Protein AF-A0A2I0DZJ3-F1 (afdb_monomer_lite)

pLDDT: mean 76.09, std 8.45, range [45.16, 88.62]

Sequence (166 aa):
MTIKKILPPAFNLAKKLMAINNSVYDATISLSGKLSTVQKLYLLAIVVLIFSDSLVFVALLTVLGLTAEFWPLFNRVWHSLAGKAILLLFYAIIANFALAGSASVVNEVVGVSSSHFNYTHNFAILLFLPSWALAMSIIALLLLQIIAPIYFFLLLIARPFGIKGF

Structure (mmCIF, N/CA/C/O backbone):
data_AF-A0A2I0DZJ3-F1
#
_entry.id   AF-A0A2I0DZJ3-F1
#
loop_
_atom_site.group_PDB
_atom_site.id
_atom_site.type_symbol
_atom_site.label_atom_id
_atom_site.label_alt_id
_atom_site.label_comp_id
_atom_site.label_asym_id
_atom_site.label_entity_id
_atom_site.label_seq_id
_atom_site.pdbx_PDB_ins_code
_atom_site.Cartn_x
_atom_site.Cartn_y
_atom_site.Cartn_z
_atom_site.occupancy
_atom_site.B_iso_or_equiv
_atom_site.auth_seq_id
_atom_site.auth_comp_id
_atom_site.auth_asym_id
_atom_site.auth_atom_id
_atom_site.pdbx_PDB_model_num
ATOM 1 N N . MET A 1 1 ? -62.124 -19.994 28.986 1.00 52.47 1 MET A N 1
ATOM 2 C CA . MET A 1 1 ? -60.992 -19.704 29.896 1.00 52.47 1 MET A CA 1
ATOM 3 C C . MET A 1 1 ? -59.750 -19.381 29.060 1.00 52.47 1 MET A C 1
ATOM 5 O O . MET A 1 1 ? -58.826 -20.170 29.101 1.00 52.47 1 MET A O 1
ATOM 9 N N . THR A 1 2 ? -59.695 -18.329 28.218 1.00 52.44 2 THR A N 1
ATOM 10 C CA . THR A 1 2 ? -58.661 -18.426 27.147 1.00 52.44 2 THR A CA 1
ATOM 11 C C . THR A 1 2 ? -58.175 -17.163 26.425 1.00 52.44 2 THR A C 1
ATOM 13 O O . THR A 1 2 ? -57.538 -17.304 25.394 1.00 52.44 2 THR A O 1
ATOM 16 N N . ILE A 1 3 ? -58.386 -15.939 26.933 1.00 52.75 3 ILE A N 1
ATOM 17 C CA . ILE A 1 3 ? -57.796 -14.733 26.288 1.00 52.75 3 ILE A CA 1
ATOM 18 C C . ILE A 1 3 ? -57.002 -13.877 27.287 1.00 52.75 3 ILE A C 1
ATOM 20 O O . ILE A 1 3 ? -55.825 -13.594 27.069 1.00 52.75 3 ILE A O 1
ATOM 24 N N . LYS A 1 4 ? -57.566 -13.583 28.469 1.00 52.88 4 LYS A N 1
ATOM 25 C CA . LYS A 1 4 ? -56.871 -12.821 29.532 1.00 52.88 4 LYS A CA 1
ATOM 26 C C . LYS A 1 4 ? -55.599 -13.486 30.082 1.00 52.88 4 LYS A C 1
ATOM 28 O O . LYS A 1 4 ? -54.765 -12.795 30.652 1.00 52.88 4 LYS A O 1
ATOM 33 N N . LYS A 1 5 ? -55.437 -14.805 29.916 1.00 55.25 5 LYS A N 1
ATOM 34 C CA . LYS A 1 5 ? -54.278 -15.561 30.430 1.00 55.25 5 LYS A CA 1
ATOM 35 C C . LYS A 1 5 ? -53.073 -15.556 29.472 1.00 55.25 5 LYS A C 1
ATOM 37 O O . LYS A 1 5 ? -51.962 -15.820 29.912 1.00 55.25 5 LYS A O 1
ATOM 42 N N . ILE A 1 6 ? -53.291 -15.233 28.190 1.00 57.38 6 ILE A N 1
ATOM 43 C CA . ILE A 1 6 ? -52.277 -15.287 27.114 1.00 57.38 6 ILE A CA 1
ATOM 44 C C . ILE A 1 6 ? -51.714 -13.889 26.798 1.00 57.38 6 ILE A C 1
ATOM 46 O O . ILE A 1 6 ? -50.556 -13.745 26.417 1.00 57.38 6 ILE A O 1
ATOM 50 N N . LEU A 1 7 ? -52.502 -12.838 27.034 1.00 57.72 7 LEU A N 1
ATOM 51 C CA . LEU A 1 7 ? -52.086 -11.444 26.859 1.00 57.72 7 LEU A CA 1
ATOM 52 C C . LEU A 1 7 ? -50.861 -11.027 27.719 1.00 57.72 7 LEU A C 1
ATOM 54 O O . LEU A 1 7 ? -49.943 -10.418 27.166 1.00 57.72 7 LEU A O 1
ATOM 58 N N . PRO A 1 8 ? -50.773 -11.365 29.027 1.00 60.75 8 PRO A N 1
ATOM 59 C CA . PRO A 1 8 ? -49.616 -10.997 29.848 1.00 60.75 8 PRO A CA 1
ATOM 60 C C . PRO A 1 8 ? -48.281 -11.654 29.435 1.00 60.75 8 PRO A C 1
ATOM 62 O O . PRO A 1 8 ? -47.281 -10.932 29.387 1.00 60.75 8 PRO A O 1
ATOM 65 N N . PRO A 1 9 ? -48.198 -12.962 29.098 1.00 65.25 9 PRO A N 1
ATOM 66 C CA . PRO A 1 9 ? -46.937 -13.551 28.651 1.00 65.25 9 PRO A CA 1
ATOM 67 C C . PRO A 1 9 ? -46.502 -13.037 27.274 1.00 65.25 9 PRO A C 1
ATOM 69 O O . PRO A 1 9 ? -45.313 -12.796 27.087 1.00 65.25 9 PRO A O 1
ATOM 72 N N . ALA A 1 10 ? -47.433 -12.788 26.344 1.00 63.22 10 ALA A N 1
ATOM 73 C CA . ALA A 1 10 ? -47.108 -12.229 25.029 1.00 63.22 10 ALA A CA 1
ATOM 74 C C . ALA A 1 10 ? -46.539 -10.800 25.126 1.00 63.22 10 ALA A C 1
ATOM 76 O O . ALA A 1 10 ? -45.552 -10.478 24.466 1.00 63.22 10 ALA A O 1
ATOM 77 N N . PHE A 1 11 ? -47.099 -9.964 26.005 1.00 66.25 11 PHE A N 1
ATOM 78 C CA . PHE A 1 11 ? -46.602 -8.608 26.249 1.00 66.25 11 PHE A CA 1
ATOM 79 C C . PHE A 1 11 ? -45.212 -8.603 26.901 1.00 66.25 11 PHE A C 1
ATOM 81 O O . PHE A 1 11 ? -44.341 -7.833 26.499 1.00 66.25 11 PHE A O 1
ATOM 88 N N . ASN A 1 12 ? -44.959 -9.503 27.858 1.00 72.81 12 ASN A N 1
ATOM 89 C CA . ASN A 1 12 ? -43.630 -9.656 28.459 1.00 72.81 12 ASN A CA 1
ATOM 90 C C . ASN A 1 12 ? -42.587 -10.154 27.448 1.00 72.81 12 ASN A C 1
ATOM 92 O O . ASN A 1 12 ? -41.435 -9.726 27.492 1.00 72.81 12 ASN A O 1
ATOM 96 N N . LEU A 1 13 ? -42.987 -11.024 26.519 1.00 70.38 13 LEU A N 1
ATOM 97 C CA . LEU A 1 13 ? -42.119 -11.536 25.461 1.00 70.38 13 LEU A CA 1
ATOM 98 C C . LEU A 1 13 ? -41.778 -10.435 24.445 1.00 70.38 13 LEU A C 1
ATOM 100 O O . LEU A 1 13 ? -40.609 -10.265 24.111 1.00 70.38 13 LEU A O 1
ATOM 104 N N . ALA A 1 14 ? -42.753 -9.607 24.056 1.00 75.50 14 ALA A N 1
ATOM 105 C CA . ALA A 1 14 ? -42.533 -8.428 23.215 1.00 75.50 14 ALA A CA 1
ATOM 106 C C . ALA A 1 14 ? -41.611 -7.394 23.886 1.00 75.50 14 ALA A C 1
ATOM 108 O O . ALA A 1 14 ? -40.695 -6.874 23.252 1.00 75.50 14 ALA A O 1
ATOM 109 N N . LYS A 1 15 ? -41.790 -7.146 25.189 1.00 73.88 15 LYS A N 1
ATOM 110 C CA . LYS A 1 15 ? -40.928 -6.240 25.961 1.00 73.88 15 LYS A CA 1
ATOM 111 C C . LYS A 1 15 ? -39.495 -6.768 26.060 1.00 73.88 15 LYS A C 1
ATOM 113 O O . LYS A 1 15 ? -38.548 -5.997 25.942 1.00 73.88 15 LYS A O 1
ATOM 118 N N . LYS A 1 16 ? -39.333 -8.086 26.218 1.00 72.69 16 LYS A N 1
ATOM 119 C CA . LYS A 1 16 ? -38.025 -8.751 26.218 1.00 72.69 16 LYS A CA 1
ATOM 120 C C . LYS A 1 16 ? -37.360 -8.683 24.839 1.00 72.69 16 LYS A C 1
ATOM 122 O O . LYS A 1 16 ? -36.176 -8.384 24.771 1.00 72.69 16 LYS A O 1
ATOM 127 N N . LEU A 1 17 ? -38.116 -8.878 23.755 1.00 72.50 17 LEU A N 1
ATOM 128 C CA . LEU A 1 17 ? -37.626 -8.720 22.380 1.00 72.50 17 LEU A CA 1
ATOM 129 C C . LEU A 1 17 ? -37.195 -7.276 22.084 1.00 72.50 17 LEU A C 1
ATOM 131 O O . LEU A 1 17 ? -36.111 -7.069 21.550 1.00 72.50 17 LEU A O 1
ATOM 135 N N . MET A 1 18 ? -37.984 -6.277 22.492 1.00 71.81 18 MET A N 1
ATOM 136 C CA . MET A 1 18 ? -37.614 -4.862 22.352 1.00 71.81 18 MET A CA 1
ATOM 137 C C . MET A 1 18 ? -36.384 -4.490 23.188 1.00 71.81 18 MET A C 1
ATOM 139 O O . MET A 1 18 ? -35.527 -3.753 22.713 1.00 71.81 18 MET A O 1
ATOM 143 N N . ALA A 1 19 ? -36.261 -5.017 24.410 1.00 73.81 19 ALA A N 1
ATOM 144 C CA . ALA A 1 19 ? -35.097 -4.776 25.260 1.00 73.81 19 ALA A CA 1
ATOM 145 C C . ALA A 1 19 ? -33.816 -5.404 24.685 1.00 73.81 19 ALA A C 1
ATOM 147 O O . ALA A 1 19 ? -32.760 -4.776 24.719 1.00 73.81 19 ALA A O 1
ATOM 148 N N . ILE A 1 20 ? -33.911 -6.610 24.113 1.00 75.06 20 ILE A N 1
ATOM 149 C CA . ILE A 1 20 ? -32.798 -7.250 23.398 1.00 75.06 20 ILE A CA 1
ATOM 150 C C . ILE A 1 20 ? -32.415 -6.413 22.176 1.00 75.06 20 ILE A C 1
ATOM 152 O O . ILE A 1 20 ? -31.237 -6.141 21.978 1.00 75.06 20 ILE A O 1
ATOM 156 N N . ASN A 1 21 ? -33.396 -5.952 21.399 1.00 74.69 21 ASN A N 1
ATOM 157 C CA . ASN A 1 21 ? -33.159 -5.120 20.224 1.00 74.69 21 ASN A CA 1
ATOM 158 C C . ASN A 1 21 ? -32.410 -3.827 20.589 1.00 74.69 21 ASN A C 1
ATOM 160 O O . ASN A 1 21 ? -31.356 -3.552 20.027 1.00 74.69 21 ASN A O 1
ATOM 164 N N . ASN A 1 22 ? -32.884 -3.085 21.594 1.00 72.94 22 ASN A N 1
ATOM 165 C CA . ASN A 1 22 ? -32.219 -1.859 22.046 1.00 72.94 22 ASN A CA 1
ATOM 166 C C . ASN A 1 22 ? -30.821 -2.128 22.616 1.00 72.94 22 ASN A C 1
ATOM 168 O O . ASN A 1 22 ? -29.891 -1.401 22.295 1.00 72.94 22 ASN A O 1
ATOM 172 N N . SER A 1 23 ? -30.635 -3.216 23.371 1.00 70.12 23 SER A N 1
ATOM 173 C CA . SER A 1 23 ? -29.308 -3.612 23.857 1.00 70.12 23 SER A CA 1
ATOM 174 C C . SER A 1 23 ? -28.338 -3.941 22.718 1.00 70.12 23 SER A C 1
ATOM 176 O O . SER A 1 23 ? -27.143 -3.683 22.847 1.00 70.12 23 SER A O 1
ATOM 178 N N . VAL A 1 24 ? -28.826 -4.521 21.619 1.00 69.94 24 VAL A N 1
ATOM 179 C CA . VAL A 1 24 ? -28.026 -4.790 20.419 1.00 69.94 24 VAL A CA 1
ATOM 180 C C . VAL A 1 24 ? -27.694 -3.482 19.699 1.00 69.94 24 VAL A C 1
ATOM 182 O O . VAL A 1 24 ? -26.538 -3.279 19.331 1.00 69.94 24 VAL A O 1
ATOM 185 N N . TYR A 1 25 ? -28.654 -2.561 19.570 1.00 70.06 25 TYR A N 1
ATOM 186 C CA . TYR A 1 25 ? -28.408 -1.228 19.011 1.00 70.06 25 TYR A CA 1
ATOM 187 C C . TYR A 1 25 ? -27.353 -0.457 19.817 1.00 70.06 25 TYR A C 1
ATOM 189 O O . TYR A 1 25 ? -26.370 0.019 19.245 1.00 70.06 25 TYR A O 1
ATOM 197 N N . ASP A 1 26 ? -27.468 -0.427 21.141 1.00 71.75 26 ASP A N 1
ATOM 198 C CA . ASP A 1 26 ? -26.511 0.254 22.017 1.00 71.75 26 ASP A CA 1
ATOM 199 C C . ASP A 1 26 ? -25.117 -0.395 21.956 1.00 71.75 26 ASP A C 1
ATOM 201 O O . ASP A 1 26 ? -24.094 0.297 21.885 1.00 71.75 26 ASP A O 1
ATOM 205 N N . ALA A 1 27 ? -25.058 -1.730 21.883 1.00 69.31 27 ALA A N 1
ATOM 206 C CA . ALA A 1 27 ? -23.809 -2.456 21.678 1.00 69.31 27 ALA A CA 1
ATOM 207 C C . ALA A 1 27 ? -23.159 -2.089 20.333 1.00 69.31 27 ALA A C 1
ATOM 209 O O . ALA A 1 27 ? -21.964 -1.790 20.301 1.00 69.31 27 ALA A O 1
ATOM 210 N N . THR A 1 28 ? -23.927 -2.021 19.241 1.00 63.50 28 THR A N 1
ATOM 211 C CA . THR A 1 28 ? -23.401 -1.643 17.916 1.00 63.50 28 THR A CA 1
ATOM 212 C C . THR A 1 28 ? -22.907 -0.197 17.849 1.00 63.50 28 THR A C 1
ATOM 214 O O . THR A 1 28 ? -21.863 0.061 17.246 1.00 63.50 28 THR A O 1
ATOM 217 N N . ILE A 1 29 ? -23.580 0.744 18.517 1.00 63.75 29 ILE A N 1
ATOM 218 C CA . ILE A 1 29 ? -23.157 2.151 18.577 1.00 63.75 29 ILE A CA 1
ATOM 219 C C . ILE A 1 29 ? -21.877 2.293 19.410 1.00 63.75 29 ILE A C 1
ATOM 221 O O . ILE A 1 29 ? -20.936 2.970 18.989 1.00 63.75 29 ILE A O 1
ATOM 225 N N . SER A 1 30 ? -21.794 1.600 20.549 1.00 64.44 30 SER A N 1
ATOM 226 C CA . SER A 1 30 ? -20.593 1.612 21.393 1.00 64.44 30 SER A CA 1
ATOM 227 C C . SER A 1 30 ? -19.374 0.978 20.709 1.00 64.44 30 SER A C 1
ATOM 229 O O . SER A 1 30 ? -18.251 1.456 20.890 1.00 64.44 30 SER A O 1
ATOM 231 N N . LEU A 1 31 ? -19.584 -0.050 19.874 1.00 61.31 31 LEU A N 1
ATOM 232 C CA . LEU A 1 31 ? -18.535 -0.630 19.035 1.00 61.31 31 LEU A CA 1
ATOM 233 C C . LEU A 1 31 ? -18.099 0.367 17.953 1.00 61.31 31 LEU A C 1
ATOM 235 O O . LEU A 1 31 ? -16.915 0.666 17.833 1.00 61.31 31 LEU A O 1
ATOM 239 N N . SER A 1 32 ? -19.046 0.946 17.209 1.00 59.97 32 SER A N 1
ATOM 240 C CA . SER A 1 32 ? -18.761 1.889 16.115 1.00 59.97 32 SER A CA 1
ATOM 241 C C . SER A 1 32 ? -18.006 3.146 16.576 1.00 59.97 32 SER A C 1
ATOM 243 O O . SER A 1 32 ? -17.182 3.687 15.832 1.00 59.97 32 SER A O 1
ATOM 245 N N . GLY A 1 33 ? -18.231 3.595 17.815 1.00 63.88 33 GLY A N 1
ATOM 246 C CA . GLY A 1 33 ? -17.512 4.721 18.417 1.00 63.88 33 GLY A CA 1
ATOM 247 C C . GLY A 1 33 ? -16.058 4.423 18.801 1.00 63.88 33 GLY A C 1
ATOM 248 O O . GLY A 1 33 ? -15.250 5.345 18.859 1.00 63.88 33 GLY A O 1
ATOM 249 N N . LYS A 1 34 ? -15.699 3.155 19.038 1.00 66.88 34 LYS A N 1
ATOM 250 C CA . LYS A 1 34 ? -14.340 2.750 19.446 1.00 66.88 34 LYS A CA 1
ATOM 251 C C . LYS A 1 34 ? -13.410 2.415 18.280 1.00 66.88 34 LYS A C 1
ATOM 253 O O . LYS A 1 34 ? -12.198 2.380 18.477 1.00 66.88 34 LYS A O 1
ATOM 258 N N . LEU A 1 35 ? -13.954 2.134 17.097 1.00 63.66 35 LEU A N 1
ATOM 259 C CA . LEU A 1 35 ? -13.165 1.669 15.957 1.00 63.66 35 LEU A CA 1
ATOM 260 C C . LEU A 1 35 ? -12.510 2.825 15.192 1.00 63.66 35 LEU A C 1
ATOM 262 O O . LEU A 1 35 ? -13.159 3.825 14.874 1.00 63.66 35 LEU A O 1
ATOM 266 N N . SER A 1 36 ? -11.238 2.644 14.829 1.00 73.19 36 SER A N 1
ATOM 267 C CA . SER A 1 36 ? -10.529 3.570 13.938 1.00 73.19 36 SER A CA 1
ATOM 268 C C . SER A 1 36 ? -11.193 3.604 12.553 1.00 73.19 36 SER A C 1
ATOM 270 O O . SER A 1 36 ? -11.815 2.630 12.122 1.00 73.19 36 SER A O 1
ATOM 272 N N . THR A 1 37 ? -11.055 4.715 11.825 1.00 73.75 37 THR A N 1
ATOM 273 C CA . THR A 1 37 ? -11.614 4.874 10.469 1.00 73.75 37 THR A CA 1
ATOM 274 C C . THR A 1 37 ? -11.182 3.746 9.524 1.00 73.75 37 THR A C 1
ATOM 276 O O . THR A 1 37 ? -11.975 3.290 8.706 1.00 73.75 37 THR A O 1
ATOM 279 N N . VAL A 1 38 ? -9.959 3.235 9.691 1.00 79.12 38 VAL A N 1
ATOM 280 C CA . VAL A 1 38 ? -9.427 2.106 8.917 1.00 79.12 38 VAL A CA 1
ATOM 281 C C . VAL A 1 38 ? -10.110 0.790 9.309 1.00 79.12 38 VAL A C 1
ATOM 283 O O . VAL A 1 38 ? -10.514 0.014 8.448 1.00 79.12 38 VAL A O 1
ATOM 286 N N . GLN A 1 39 ? -10.329 0.556 10.605 1.00 79.12 39 GLN A N 1
ATOM 287 C CA . GLN A 1 39 ? -11.016 -0.650 11.086 1.00 79.12 39 GLN A CA 1
ATOM 288 C C . GLN A 1 39 ? -12.462 -0.730 10.581 1.00 79.12 39 GLN A C 1
ATOM 290 O O . GLN A 1 39 ? -12.954 -1.821 10.304 1.00 79.12 39 GLN A O 1
ATOM 295 N N . LYS A 1 40 ? -13.128 0.417 10.395 1.00 79.94 40 LYS A N 1
ATOM 296 C CA . LYS A 1 40 ? -14.464 0.485 9.782 1.00 79.94 40 LYS A CA 1
ATOM 297 C C . LYS A 1 40 ? -14.453 0.043 8.317 1.00 79.94 40 LYS A C 1
ATOM 299 O O . LYS A 1 40 ? -15.376 -0.651 7.903 1.00 79.94 40 LYS A O 1
ATOM 304 N N . LEU A 1 41 ? -13.411 0.390 7.557 1.00 80.38 41 LEU A N 1
ATOM 305 C CA . LEU A 1 41 ? -13.251 -0.042 6.163 1.00 80.38 41 LEU A CA 1
ATOM 306 C C . LEU A 1 41 ? -13.041 -1.557 6.053 1.00 80.38 41 LEU A C 1
ATOM 308 O O . LEU A 1 41 ? -13.656 -2.190 5.199 1.00 80.38 41 LEU A O 1
ATOM 312 N N . TYR A 1 42 ? -12.253 -2.158 6.949 1.00 82.75 42 TYR A N 1
ATOM 313 C CA . TYR A 1 42 ? -12.100 -3.617 6.984 1.00 82.75 42 TYR A CA 1
ATOM 314 C C . TYR A 1 42 ? -13.388 -4.334 7.396 1.00 82.75 42 TYR A C 1
ATOM 316 O O . TYR A 1 42 ? -13.738 -5.355 6.810 1.00 82.75 42 TYR A O 1
ATOM 324 N N . LEU A 1 43 ? -14.132 -3.790 8.365 1.00 82.44 43 LEU A N 1
ATOM 325 C CA . LEU A 1 43 ? -15.433 -4.343 8.750 1.00 82.44 43 LEU A CA 1
ATOM 326 C C . LEU A 1 43 ? -16.420 -4.295 7.579 1.00 82.44 43 LEU A C 1
ATOM 328 O O . LEU A 1 43 ? -17.113 -5.273 7.318 1.00 82.44 43 LEU A O 1
ATOM 332 N N . LEU A 1 44 ? -16.429 -3.186 6.834 1.00 82.88 44 LEU A N 1
ATOM 333 C CA . LEU A 1 44 ? -17.210 -3.053 5.609 1.00 82.88 44 LEU A CA 1
ATOM 334 C C . LEU A 1 44 ? -16.790 -4.099 4.565 1.00 82.88 44 LEU A C 1
ATOM 336 O O . LEU A 1 44 ? -17.655 -4.726 3.964 1.00 82.88 44 LEU A O 1
ATOM 340 N N . ALA A 1 45 ? -15.488 -4.342 4.388 1.00 81.81 45 ALA A N 1
ATOM 341 C CA . ALA A 1 45 ? -14.985 -5.363 3.469 1.00 81.81 45 ALA A CA 1
ATOM 342 C C . ALA A 1 45 ? -15.461 -6.778 3.851 1.00 81.81 45 ALA A C 1
ATOM 344 O O . ALA A 1 45 ? -15.872 -7.536 2.976 1.00 81.81 45 ALA A O 1
ATOM 345 N N . ILE A 1 46 ? -15.482 -7.114 5.148 1.00 82.38 46 ILE A N 1
ATOM 346 C CA . ILE A 1 46 ? -15.995 -8.402 5.652 1.00 82.38 46 ILE A CA 1
ATOM 347 C C . ILE A 1 46 ? -17.503 -8.527 5.416 1.00 82.38 46 ILE A C 1
ATOM 349 O O . ILE A 1 46 ? -17.976 -9.578 4.993 1.00 82.38 46 ILE A O 1
ATOM 353 N N . VAL A 1 47 ? -18.269 -7.462 5.658 1.00 84.25 47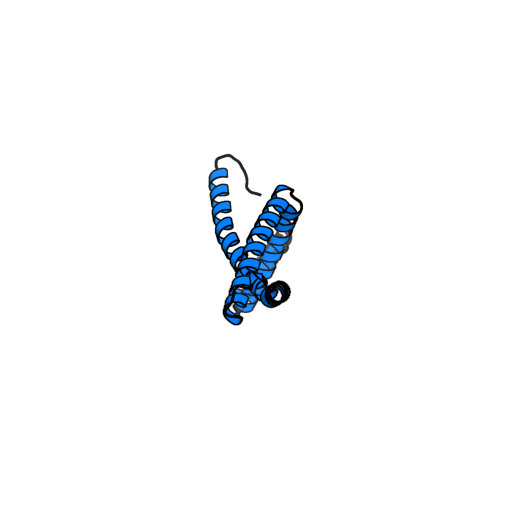 VAL A N 1
ATOM 354 C CA . VAL A 1 47 ? -19.711 -7.449 5.377 1.00 84.25 47 VAL A CA 1
ATOM 355 C C . VAL A 1 47 ? -19.949 -7.657 3.880 1.00 84.25 47 VAL A C 1
ATOM 357 O O . VAL A 1 47 ? -20.725 -8.528 3.499 1.00 84.25 47 VAL A O 1
ATOM 360 N N . VAL A 1 48 ? -19.235 -6.934 3.017 1.00 84.00 48 VAL A N 1
ATOM 361 C CA . VAL A 1 48 ? -19.347 -7.100 1.562 1.00 84.00 48 VAL A CA 1
ATOM 362 C C . VAL A 1 48 ? -18.965 -8.519 1.131 1.00 84.00 48 VAL A C 1
ATOM 364 O O . VAL A 1 48 ? -19.656 -9.066 0.286 1.00 84.00 48 VAL A O 1
ATOM 367 N N . LEU A 1 49 ? -17.961 -9.151 1.745 1.00 86.00 49 LEU A N 1
ATOM 368 C CA . LEU A 1 49 ? -17.594 -10.546 1.464 1.00 86.00 49 LEU A CA 1
ATOM 369 C C . LEU A 1 49 ? -18.722 -11.537 1.801 1.00 86.00 49 LEU A C 1
ATOM 371 O O . LEU A 1 49 ? -18.912 -12.516 1.091 1.00 86.00 49 LEU A O 1
ATOM 375 N N . ILE A 1 50 ? -19.464 -11.300 2.886 1.00 85.69 50 ILE A N 1
ATOM 376 C CA . ILE A 1 50 ? -20.551 -12.191 3.322 1.00 85.69 50 ILE A CA 1
ATOM 377 C C . ILE A 1 50 ? -21.802 -12.016 2.449 1.00 85.69 50 ILE A C 1
ATOM 379 O O . ILE A 1 50 ? -22.518 -12.984 2.202 1.00 85.69 50 ILE A O 1
ATOM 383 N N . PHE A 1 51 ? -22.085 -10.791 1.998 1.00 83.56 51 PHE A N 1
ATOM 384 C CA . PHE A 1 51 ? -23.321 -10.461 1.277 1.00 83.56 51 PHE A CA 1
ATOM 385 C C . PHE A 1 51 ? -23.155 -10.334 -0.246 1.00 83.56 51 PHE A C 1
ATOM 387 O O . PHE A 1 51 ? -24.156 -10.240 -0.955 1.00 83.56 51 PHE A O 1
ATOM 394 N N . SER A 1 52 ? -21.927 -10.312 -0.766 1.00 76.38 52 SER A N 1
ATOM 395 C CA . SER A 1 52 ? -21.630 -10.157 -2.191 1.00 76.38 52 SER A CA 1
ATOM 396 C C . SER A 1 52 ? -20.590 -11.173 -2.654 1.00 76.38 52 SER A C 1
ATOM 398 O O . SER A 1 52 ? -19.506 -11.264 -2.090 1.00 76.38 52 SER A O 1
ATOM 400 N N . ASP A 1 53 ? -20.878 -11.855 -3.765 1.00 78.50 53 ASP A N 1
ATOM 401 C CA . ASP A 1 53 ? -19.936 -12.762 -4.447 1.00 78.50 53 ASP A CA 1
ATOM 402 C C . ASP A 1 53 ? -18.788 -12.018 -5.166 1.00 78.50 53 ASP A C 1
ATOM 404 O O . ASP A 1 53 ? -17.874 -12.614 -5.739 1.00 78.50 53 ASP A O 1
ATOM 408 N N . SER A 1 54 ? -18.826 -10.683 -5.183 1.00 80.19 54 SER A N 1
ATOM 409 C CA . SER A 1 54 ? -17.877 -9.874 -5.943 1.00 80.19 54 SER A CA 1
ATOM 410 C C . SER A 1 54 ? -16.573 -9.617 -5.172 1.00 80.19 54 SER A C 1
ATOM 412 O O . SER A 1 54 ? -16.379 -8.602 -4.500 1.00 80.19 54 SER A O 1
ATOM 414 N N . LEU A 1 55 ? -15.607 -10.521 -5.348 1.00 84.81 55 LEU A N 1
ATOM 415 C CA . LEU A 1 55 ? -14.266 -10.420 -4.750 1.00 84.81 55 LEU A CA 1
ATOM 416 C C . LEU A 1 55 ? -13.532 -9.109 -5.087 1.00 84.81 55 LEU A C 1
ATOM 418 O O . LEU A 1 55 ? -12.716 -8.638 -4.298 1.00 84.81 55 LEU A O 1
ATOM 422 N N . VAL A 1 56 ? -13.842 -8.490 -6.230 1.00 86.50 56 VAL A N 1
ATOM 423 C CA . VAL A 1 56 ? -13.226 -7.226 -6.667 1.00 86.50 56 VAL A CA 1
ATOM 424 C C . VAL A 1 56 ? -13.515 -6.088 -5.686 1.00 86.50 56 VAL A C 1
ATOM 426 O O . VAL A 1 56 ? -12.602 -5.346 -5.331 1.00 86.50 56 VAL A O 1
ATOM 429 N N . PHE A 1 57 ? -14.753 -5.958 -5.203 1.00 80.75 57 PHE A N 1
ATOM 430 C CA . PHE A 1 57 ? -15.117 -4.879 -4.280 1.00 80.75 57 PHE A CA 1
ATOM 431 C C . PHE A 1 57 ? -14.505 -5.087 -2.896 1.00 80.75 57 PHE A C 1
ATOM 433 O O . PHE A 1 57 ? -14.042 -4.128 -2.277 1.00 80.75 57 PHE A O 1
ATOM 440 N N . VAL A 1 58 ? -14.431 -6.341 -2.444 1.00 85.31 58 VAL A N 1
ATOM 441 C CA . VAL A 1 58 ? -13.734 -6.700 -1.204 1.00 85.31 58 VAL A CA 1
ATOM 442 C C . VAL A 1 58 ? -12.252 -6.349 -1.312 1.00 85.31 58 VAL A C 1
ATOM 444 O O . VAL A 1 58 ? -11.713 -5.686 -0.425 1.00 85.31 58 VAL A O 1
ATOM 447 N N . ALA A 1 59 ? -11.598 -6.725 -2.414 1.00 81.25 59 ALA A N 1
ATOM 448 C CA . ALA A 1 59 ? -10.194 -6.406 -2.650 1.00 81.25 59 ALA A CA 1
ATOM 449 C C . ALA A 1 59 ? -9.956 -4.889 -2.659 1.00 81.25 59 ALA A C 1
ATOM 451 O O . ALA A 1 59 ? -9.044 -4.409 -1.992 1.00 81.25 59 ALA A O 1
ATOM 452 N N . LEU A 1 60 ? -10.811 -4.120 -3.337 1.00 84.75 60 LEU A N 1
ATOM 453 C CA . LEU A 1 60 ? -10.681 -2.667 -3.446 1.00 84.75 60 LEU A CA 1
ATOM 454 C C . LEU A 1 60 ? -10.823 -1.978 -2.078 1.00 84.75 60 LEU A C 1
ATOM 456 O O . LEU A 1 60 ? -9.986 -1.155 -1.711 1.00 84.75 60 LEU A O 1
ATOM 460 N N . LEU A 1 61 ? -11.817 -2.373 -1.276 1.00 83.44 61 LEU A N 1
ATOM 461 C CA . LEU A 1 61 ? -11.992 -1.875 0.094 1.00 83.44 61 LEU A CA 1
ATOM 462 C C . LEU A 1 61 ? -10.813 -2.231 1.003 1.00 83.44 61 LEU A C 1
ATOM 464 O O . LEU A 1 61 ? -10.368 -1.403 1.798 1.00 83.44 61 LEU A 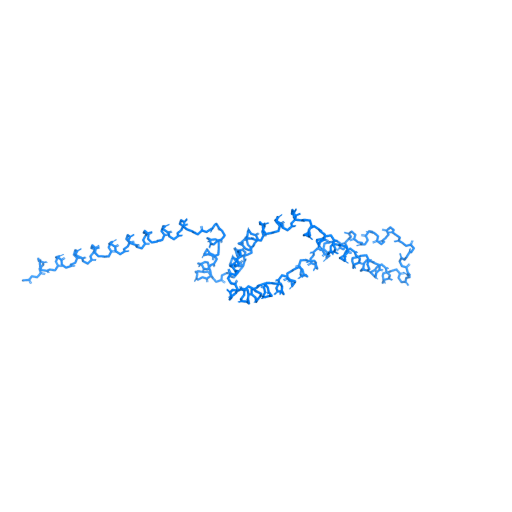O 1
ATOM 468 N N . THR A 1 62 ? -10.281 -3.444 0.857 1.00 82.88 62 THR A N 1
ATOM 469 C CA . THR A 1 62 ? -9.131 -3.910 1.638 1.00 82.88 62 THR A CA 1
ATOM 470 C C . THR A 1 62 ? -7.866 -3.137 1.266 1.00 82.88 62 THR A C 1
ATOM 472 O O . THR A 1 62 ? -7.134 -2.702 2.149 1.00 82.88 62 THR A O 1
ATOM 475 N N . VAL A 1 63 ? -7.633 -2.888 -0.028 1.00 81.75 63 VAL A N 1
ATOM 476 C CA . VAL A 1 63 ? -6.506 -2.077 -0.517 1.00 81.75 63 VAL A CA 1
ATOM 477 C C . VAL A 1 63 ? -6.608 -0.636 -0.021 1.00 81.75 63 VAL A C 1
ATOM 479 O O . VAL A 1 63 ? -5.603 -0.070 0.408 1.00 81.75 63 VAL A O 1
ATOM 482 N N . LEU A 1 64 ? -7.804 -0.040 -0.023 1.00 82.56 64 LEU A N 1
ATOM 483 C CA . LEU A 1 64 ? -8.017 1.301 0.528 1.00 82.56 64 LEU A CA 1
ATOM 484 C C . LEU A 1 64 ? -7.730 1.353 2.035 1.00 82.56 64 LEU A C 1
ATOM 486 O O . LEU A 1 64 ? -7.059 2.279 2.490 1.00 82.56 64 LEU A O 1
ATOM 490 N N . GLY A 1 65 ? -8.183 0.348 2.793 1.00 80.06 65 GLY A N 1
ATOM 491 C CA . GLY A 1 65 ? -7.881 0.208 4.219 1.00 80.06 65 GLY A CA 1
ATOM 492 C C . GLY A 1 65 ? -6.377 0.105 4.481 1.00 80.06 65 GLY A C 1
ATOM 493 O O . GLY A 1 65 ? -5.824 0.919 5.219 1.00 80.06 65 GLY A O 1
ATOM 494 N N . LEU A 1 66 ? -5.700 -0.814 3.789 1.00 78.50 66 LEU A N 1
ATOM 495 C CA . LEU A 1 66 ? -4.252 -1.007 3.894 1.00 78.50 66 LEU A CA 1
ATOM 496 C C . LEU A 1 66 ? -3.479 0.261 3.531 1.00 78.50 66 LEU A C 1
ATOM 498 O O . LEU A 1 66 ? -2.540 0.633 4.227 1.00 78.50 66 LEU A O 1
ATOM 502 N N . THR A 1 67 ? -3.888 0.959 2.471 1.00 80.06 67 THR A N 1
ATOM 503 C CA . THR A 1 67 ? -3.238 2.205 2.042 1.00 80.06 67 THR A CA 1
ATOM 504 C C . THR A 1 67 ? -3.389 3.297 3.099 1.00 80.06 67 THR A C 1
ATOM 506 O O . THR A 1 67 ? -2.413 3.967 3.435 1.00 80.06 67 THR A O 1
ATOM 509 N N . ALA A 1 68 ? -4.588 3.459 3.667 1.00 80.38 68 ALA A N 1
ATOM 510 C CA . ALA A 1 68 ? -4.849 4.436 4.721 1.00 80.38 68 ALA A CA 1
ATOM 511 C C . ALA A 1 68 ? -4.068 4.135 6.014 1.00 80.38 68 ALA A C 1
ATOM 513 O O . ALA A 1 68 ? -3.640 5.059 6.704 1.00 80.38 68 ALA A O 1
ATOM 514 N N . GLU A 1 69 ? -3.853 2.856 6.327 1.00 78.56 69 GLU A N 1
ATOM 515 C CA . GLU A 1 69 ? -3.045 2.404 7.464 1.00 78.56 69 GLU A CA 1
ATOM 516 C C . GLU A 1 69 ? -1.543 2.589 7.230 1.00 78.56 69 GLU A C 1
ATOM 518 O O . GLU A 1 69 ? -0.802 3.005 8.122 1.00 78.56 69 GLU A O 1
ATOM 523 N N . PHE A 1 70 ? -1.094 2.329 6.003 1.00 77.44 70 PHE A N 1
ATOM 524 C CA . PHE A 1 70 ? 0.305 2.428 5.615 1.00 77.44 70 PHE A CA 1
ATOM 525 C C . PHE A 1 70 ? 0.775 3.879 5.469 1.00 77.44 70 PHE A C 1
ATOM 527 O O . PHE A 1 70 ? 1.919 4.195 5.793 1.00 77.44 70 PHE A O 1
ATOM 534 N N . TRP A 1 71 ? -0.100 4.787 5.031 1.00 79.69 71 TRP A N 1
ATOM 535 C CA . TRP A 1 71 ? 0.217 6.200 4.814 1.00 79.69 71 TRP A CA 1
ATOM 536 C C . TRP A 1 71 ? 0.914 6.901 6.000 1.00 79.69 71 TRP A C 1
ATOM 538 O O . TRP A 1 71 ? 1.984 7.487 5.805 1.00 79.69 71 TRP A O 1
ATOM 548 N N . PRO A 1 72 ? 0.399 6.847 7.244 1.00 79.00 72 PRO A N 1
ATOM 549 C CA . PRO A 1 72 ? 1.073 7.458 8.389 1.00 79.00 72 PRO A CA 1
ATOM 550 C C . PRO A 1 72 ? 2.411 6.788 8.723 1.00 79.00 72 PRO A C 1
ATOM 552 O O . PRO A 1 72 ? 3.333 7.469 9.178 1.00 79.00 72 PRO A O 1
ATOM 555 N N . LEU A 1 73 ? 2.541 5.477 8.495 1.00 75.56 73 LEU A N 1
ATOM 556 C CA . LEU A 1 73 ? 3.789 4.748 8.710 1.00 75.56 73 LEU A CA 1
ATOM 557 C C . LEU A 1 73 ? 4.855 5.212 7.712 1.00 75.56 73 LEU A C 1
ATOM 559 O O . LEU A 1 73 ? 5.962 5.571 8.115 1.00 75.56 73 LEU A O 1
ATOM 563 N N . PHE A 1 74 ? 4.484 5.306 6.434 1.00 76.69 74 PHE A N 1
ATOM 564 C CA . PHE A 1 74 ? 5.327 5.869 5.387 1.00 76.69 74 PHE A CA 1
ATOM 565 C C . PHE A 1 74 ? 5.747 7.301 5.719 1.00 76.69 74 PHE A C 1
ATOM 567 O O . PHE A 1 74 ? 6.930 7.619 5.643 1.00 76.69 74 PHE A O 1
ATOM 574 N N . ASN A 1 75 ? 4.817 8.147 6.172 1.00 81.62 75 ASN A N 1
ATOM 575 C CA . ASN A 1 75 ? 5.124 9.532 6.523 1.00 81.62 75 ASN A CA 1
ATOM 576 C C . ASN A 1 75 ? 6.171 9.628 7.651 1.00 81.62 75 ASN A C 1
ATOM 578 O O . ASN A 1 75 ? 7.101 10.430 7.589 1.00 81.62 75 ASN A O 1
ATOM 582 N N . ARG A 1 76 ? 6.086 8.762 8.669 1.00 80.62 76 ARG A N 1
ATOM 583 C CA . ARG A 1 76 ? 7.099 8.697 9.739 1.00 80.62 76 ARG A CA 1
ATOM 584 C C . ARG A 1 76 ? 8.465 8.268 9.211 1.00 80.62 76 ARG A C 1
ATOM 586 O O . ARG A 1 76 ? 9.469 8.888 9.558 1.00 80.62 76 ARG A O 1
ATOM 593 N N . VAL A 1 77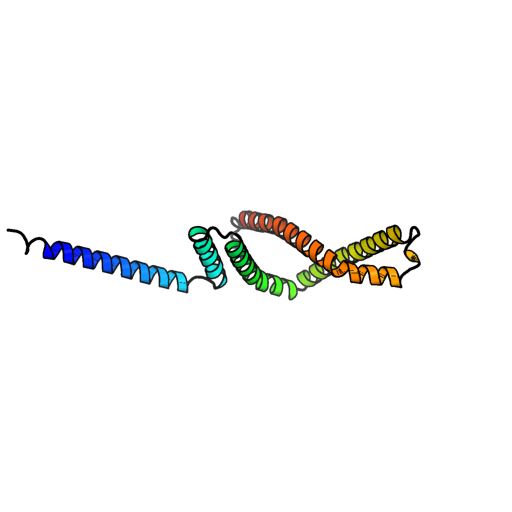 ? 8.506 7.240 8.362 1.00 80.12 77 VAL A N 1
ATOM 594 C CA . VAL A 1 77 ? 9.749 6.775 7.726 1.00 80.12 77 VAL A CA 1
ATOM 595 C C . VAL A 1 77 ? 10.351 7.890 6.873 1.00 80.12 77 VAL A C 1
ATOM 597 O O . VAL A 1 77 ? 11.537 8.187 7.013 1.00 80.12 77 VAL A O 1
ATOM 600 N N . TRP A 1 78 ? 9.530 8.570 6.074 1.00 80.38 78 TRP A N 1
ATOM 601 C CA . TRP A 1 78 ? 9.927 9.685 5.220 1.00 80.38 78 TRP A CA 1
ATOM 602 C C . TRP A 1 78 ? 10.511 10.861 6.004 1.00 80.38 78 TRP A C 1
ATOM 604 O O . TRP A 1 78 ? 11.465 11.486 5.553 1.00 80.38 78 TRP A O 1
ATOM 614 N N . HIS A 1 79 ? 9.979 11.174 7.185 1.00 85.06 79 HIS A N 1
ATOM 615 C CA . HIS A 1 79 ? 10.513 12.251 8.018 1.00 85.06 79 HIS A CA 1
ATOM 616 C C . HIS A 1 79 ? 11.748 11.846 8.835 1.00 85.06 79 HIS A C 1
ATOM 618 O O . HIS A 1 79 ? 12.504 12.721 9.260 1.00 85.06 79 HIS A O 1
ATOM 624 N N . SER A 1 80 ? 12.002 10.548 9.013 1.00 86.44 80 SER A N 1
ATOM 625 C CA . SER A 1 80 ? 13.190 10.052 9.710 1.00 86.44 80 SER A CA 1
ATOM 626 C C . SER A 1 80 ? 14.453 10.122 8.839 1.00 86.44 80 SER A C 1
ATOM 628 O O . SER A 1 80 ? 14.413 9.867 7.635 1.00 86.44 80 SER A O 1
ATOM 630 N N . LEU A 1 81 ? 15.607 10.424 9.445 1.00 86.75 81 LEU A N 1
ATOM 631 C CA . LEU A 1 81 ? 16.882 10.490 8.718 1.00 86.75 81 LEU A CA 1
ATOM 632 C C . LEU A 1 81 ? 17.288 9.120 8.146 1.00 86.75 81 LEU A C 1
ATOM 634 O O . LEU A 1 81 ? 17.648 9.018 6.974 1.00 86.75 81 LEU A O 1
ATOM 638 N N . ALA A 1 82 ? 17.167 8.064 8.957 1.00 83.94 82 ALA A N 1
ATOM 639 C CA . ALA A 1 82 ? 17.467 6.695 8.542 1.00 83.94 82 ALA A CA 1
ATOM 640 C C . ALA A 1 82 ? 16.527 6.210 7.426 1.00 83.94 82 ALA A C 1
ATOM 642 O O . ALA A 1 82 ? 16.980 5.591 6.466 1.00 83.94 82 ALA A O 1
ATOM 643 N N . GLY A 1 83 ? 15.234 6.542 7.509 1.00 81.44 83 GLY A N 1
ATOM 644 C CA . GLY A 1 83 ? 14.255 6.193 6.484 1.00 81.44 83 GLY A CA 1
ATOM 645 C C . GLY A 1 83 ? 14.543 6.864 5.145 1.00 81.44 83 GLY A C 1
ATOM 646 O O . GLY A 1 83 ? 14.547 6.183 4.125 1.00 81.44 83 GLY A O 1
ATOM 647 N N . LYS A 1 84 ? 14.889 8.160 5.129 1.00 85.06 84 LYS A N 1
ATOM 648 C CA . LYS A 1 84 ? 15.325 8.844 3.897 1.00 85.06 84 LYS A CA 1
ATOM 649 C C . LYS A 1 84 ? 16.560 8.193 3.279 1.00 85.06 84 LYS A C 1
ATOM 651 O O . LYS A 1 84 ? 16.585 7.986 2.071 1.00 85.06 84 LYS A O 1
ATOM 656 N N . ALA A 1 85 ? 17.565 7.856 4.089 1.00 88.62 85 ALA A N 1
ATOM 657 C CA . ALA A 1 85 ? 18.783 7.211 3.601 1.00 88.62 85 ALA A CA 1
ATOM 658 C C . ALA A 1 85 ? 18.490 5.838 2.976 1.00 88.62 85 ALA A C 1
ATOM 660 O O . ALA A 1 85 ? 18.971 5.543 1.885 1.00 88.62 85 ALA A O 1
ATOM 661 N N . ILE A 1 86 ? 17.645 5.034 3.624 1.00 83.62 86 ILE A N 1
ATOM 662 C CA . ILE A 1 86 ? 17.195 3.738 3.103 1.00 83.62 86 ILE A CA 1
ATOM 663 C C . ILE A 1 86 ? 16.404 3.906 1.802 1.00 83.62 86 ILE A C 1
ATOM 665 O O . ILE A 1 86 ? 16.671 3.196 0.837 1.00 83.62 86 ILE A O 1
ATOM 669 N N . LEU A 1 87 ? 15.471 4.859 1.739 1.00 82.31 87 LEU A N 1
ATOM 670 C CA . LEU A 1 87 ? 14.694 5.127 0.526 1.00 82.31 87 LEU A CA 1
ATOM 671 C C . LEU A 1 87 ? 15.587 5.582 -0.637 1.00 82.31 87 LEU A C 1
ATOM 673 O O . LEU A 1 87 ? 15.401 5.120 -1.760 1.00 82.31 87 LEU A O 1
ATOM 677 N N . LEU A 1 88 ? 16.584 6.431 -0.373 1.00 85.00 88 LEU A N 1
ATOM 67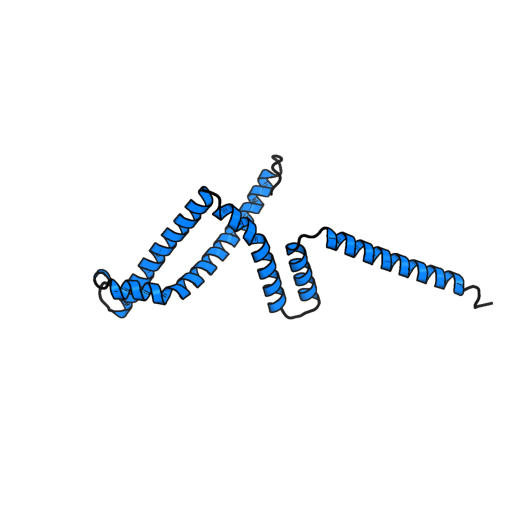8 C CA . LEU A 1 88 ? 17.570 6.857 -1.371 1.00 85.00 88 LEU A CA 1
ATOM 679 C C . LEU A 1 88 ? 18.475 5.707 -1.820 1.00 85.00 88 LEU A C 1
ATOM 681 O O . LEU A 1 88 ? 18.777 5.609 -3.006 1.00 85.00 88 LEU A O 1
ATOM 685 N N . LEU A 1 89 ? 18.877 4.821 -0.906 1.00 85.38 89 LEU A N 1
ATOM 686 C CA . LEU A 1 89 ? 19.651 3.625 -1.239 1.00 85.38 89 LEU A CA 1
ATOM 687 C C . LEU A 1 89 ? 18.856 2.705 -2.170 1.00 85.38 89 LEU A C 1
ATOM 689 O O . LEU A 1 89 ? 19.372 2.296 -3.207 1.00 85.38 89 LEU A O 1
ATOM 693 N N . PHE A 1 90 ? 17.592 2.427 -1.838 1.00 80.88 90 PHE A N 1
ATOM 694 C CA . PHE A 1 90 ? 16.700 1.671 -2.716 1.00 80.88 90 PHE A CA 1
ATOM 695 C C . PHE A 1 90 ? 16.580 2.347 -4.078 1.00 80.88 90 PHE A C 1
ATOM 697 O O . PHE A 1 90 ? 16.827 1.703 -5.094 1.00 80.88 90 PHE A O 1
ATOM 704 N N . TYR A 1 91 ? 16.279 3.647 -4.102 1.00 82.19 91 TYR A N 1
ATOM 705 C CA . TYR A 1 91 ? 16.177 4.420 -5.338 1.00 82.19 91 TYR A CA 1
ATOM 706 C C . TYR A 1 91 ? 17.443 4.310 -6.201 1.00 82.19 91 TYR A C 1
ATOM 708 O O . TYR A 1 91 ? 17.345 4.078 -7.403 1.00 82.19 91 TYR A O 1
ATOM 716 N N . ALA A 1 92 ? 18.631 4.402 -5.599 1.00 85.62 92 ALA A N 1
ATOM 717 C CA . ALA A 1 92 ? 19.901 4.271 -6.306 1.00 85.62 92 ALA A CA 1
ATOM 718 C C . ALA A 1 92 ? 20.111 2.864 -6.886 1.00 85.62 92 ALA A C 1
ATOM 720 O O . ALA A 1 92 ? 20.548 2.728 -8.027 1.00 85.62 92 ALA A O 1
ATOM 721 N N . ILE A 1 93 ? 19.780 1.810 -6.135 1.00 84.19 93 ILE A N 1
ATOM 722 C CA . ILE A 1 93 ? 19.856 0.426 -6.624 1.00 84.19 93 ILE A CA 1
ATOM 723 C C . ILE A 1 93 ? 18.969 0.264 -7.863 1.00 84.19 93 ILE A C 1
ATOM 725 O O . ILE A 1 93 ? 19.420 -0.220 -8.899 1.00 84.19 93 ILE A O 1
ATOM 729 N N . ILE A 1 94 ? 17.729 0.737 -7.782 1.00 79.69 94 ILE A N 1
ATOM 730 C CA . ILE A 1 94 ? 16.743 0.633 -8.862 1.00 79.69 94 ILE A CA 1
ATOM 731 C C . ILE A 1 94 ? 17.183 1.430 -10.083 1.00 79.69 94 ILE A C 1
ATOM 733 O O . ILE A 1 94 ? 17.097 0.929 -11.199 1.00 79.69 94 ILE A O 1
ATOM 737 N N . ALA A 1 95 ? 17.683 2.650 -9.883 1.00 82.88 95 ALA A N 1
ATOM 738 C CA . ALA A 1 95 ? 18.192 3.479 -10.966 1.00 82.88 95 ALA A CA 1
ATOM 739 C C . ALA A 1 95 ? 19.321 2.769 -11.728 1.00 82.88 95 ALA A C 1
ATOM 741 O O . ALA A 1 95 ? 19.323 2.775 -12.955 1.00 82.88 95 ALA A O 1
ATOM 742 N N . ASN A 1 96 ? 20.229 2.086 -11.022 1.00 86.12 96 ASN A N 1
ATOM 743 C CA . ASN A 1 96 ? 21.286 1.295 -11.655 1.00 86.12 96 ASN A CA 1
ATOM 744 C C . ASN A 1 96 ? 20.735 0.103 -12.451 1.00 86.12 96 ASN A C 1
ATOM 746 O O . ASN A 1 96 ? 21.205 -0.159 -13.556 1.00 86.12 96 ASN A O 1
ATOM 750 N N . PHE A 1 97 ? 19.713 -0.588 -11.943 1.00 82.00 97 PHE A N 1
ATOM 751 C CA . PHE A 1 97 ? 19.044 -1.650 -12.699 1.00 82.00 97 PHE A CA 1
ATOM 752 C C . PHE A 1 97 ? 18.292 -1.116 -13.925 1.00 82.00 97 PHE A C 1
ATOM 754 O O . PHE A 1 97 ? 18.338 -1.742 -14.981 1.00 82.00 97 PHE A O 1
ATOM 761 N N . ALA A 1 98 ? 17.659 0.053 -13.823 1.00 82.62 98 ALA A N 1
ATOM 762 C CA . ALA A 1 98 ? 16.982 0.702 -14.941 1.00 82.62 98 ALA A CA 1
ATOM 763 C C . ALA A 1 98 ? 17.961 1.150 -16.034 1.00 82.62 98 ALA A C 1
ATOM 765 O O . ALA A 1 98 ? 17.696 0.919 -17.214 1.00 82.62 98 ALA A O 1
ATOM 766 N N . LEU A 1 99 ? 19.108 1.712 -15.640 1.00 82.44 99 LEU A N 1
ATOM 767 C CA . LEU A 1 99 ? 20.220 2.044 -16.534 1.00 82.44 99 LEU A CA 1
ATOM 768 C C . LEU A 1 99 ? 20.780 0.787 -17.217 1.00 82.44 99 LEU A C 1
ATOM 770 O O . LEU A 1 99 ? 20.961 0.763 -18.429 1.00 82.44 99 LEU A O 1
ATOM 774 N N . ALA A 1 100 ? 21.014 -0.295 -16.476 1.00 82.44 100 ALA A N 1
ATOM 775 C CA . ALA A 1 100 ? 21.487 -1.546 -17.068 1.00 82.44 100 ALA A CA 1
ATOM 776 C C . ALA A 1 100 ? 20.451 -2.159 -18.030 1.00 82.44 100 ALA A C 1
ATOM 778 O O . ALA A 1 100 ? 20.800 -2.620 -19.118 1.00 82.44 100 ALA A O 1
ATOM 779 N N . GLY A 1 101 ? 19.167 -2.120 -17.662 1.00 81.00 101 GLY A N 1
ATOM 780 C CA . GLY A 1 101 ? 18.069 -2.633 -18.477 1.00 81.00 101 GLY A CA 1
ATOM 781 C C . GLY A 1 101 ? 17.906 -1.875 -19.793 1.00 81.00 101 GLY A C 1
ATOM 782 O O . GLY A 1 101 ? 17.798 -2.495 -20.849 1.00 81.00 101 GLY A O 1
ATOM 783 N N . SER A 1 102 ? 17.956 -0.542 -19.772 1.00 78.88 102 SER A N 1
ATOM 784 C CA . SER A 1 102 ? 17.882 0.256 -21.000 1.00 78.88 102 SER A CA 1
ATOM 785 C C . SER A 1 102 ? 19.117 0.087 -21.888 1.00 78.88 102 SER A C 1
ATOM 787 O O . SER A 1 102 ? 18.983 0.088 -23.109 1.00 78.88 102 SER A O 1
ATOM 789 N N . ALA A 1 103 ? 20.312 -0.104 -21.314 1.00 79.25 103 ALA A N 1
ATOM 790 C CA . ALA A 1 103 ? 21.519 -0.425 -22.081 1.00 79.25 103 ALA A CA 1
ATOM 791 C C . ALA A 1 103 ? 21.364 -1.768 -22.803 1.00 79.25 103 ALA A C 1
ATOM 793 O O . ALA A 1 103 ? 21.665 -1.864 -23.989 1.00 79.25 103 ALA A O 1
ATOM 794 N N . SER A 1 104 ? 20.831 -2.779 -22.112 1.00 80.50 104 SER A N 1
ATOM 795 C CA . SER A 1 104 ? 20.570 -4.097 -22.694 1.00 80.50 104 SER A CA 1
ATOM 796 C C . SER A 1 104 ? 19.584 -4.029 -23.861 1.00 80.50 104 SER A C 1
ATOM 798 O O . SER A 1 104 ? 19.860 -4.590 -24.916 1.00 80.50 104 SER A O 1
ATOM 800 N N . VAL A 1 105 ? 18.468 -3.310 -23.708 1.00 77.62 105 VAL A N 1
ATOM 801 C CA . VAL A 1 105 ? 17.461 -3.194 -24.777 1.00 77.62 105 VAL A CA 1
ATOM 802 C C . VAL A 1 105 ? 18.016 -2.441 -25.988 1.00 77.62 105 VAL A C 1
ATOM 804 O O . VAL A 1 105 ? 17.790 -2.843 -27.126 1.00 77.62 105 VAL A O 1
ATOM 807 N N . VAL A 1 106 ? 18.782 -1.367 -25.774 1.00 75.00 106 VAL A N 1
ATOM 808 C CA . VAL A 1 106 ? 19.407 -0.635 -26.889 1.00 75.00 106 VAL A CA 1
ATOM 809 C C . VAL A 1 106 ? 20.475 -1.488 -27.582 1.00 75.00 106 VAL A C 1
ATOM 811 O O . VAL A 1 106 ? 20.537 -1.481 -28.809 1.00 75.00 106 VAL A O 1
ATOM 814 N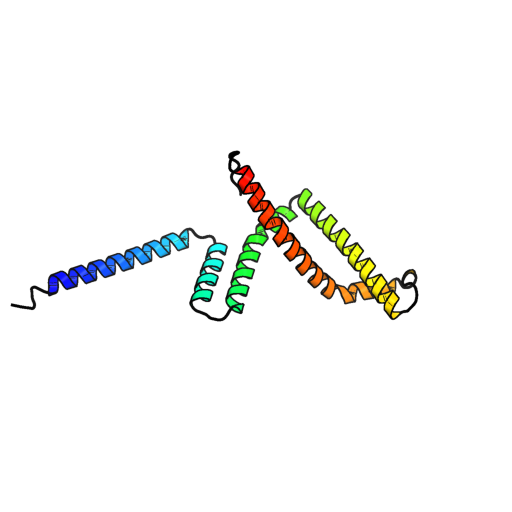 N . ASN A 1 107 ? 21.263 -2.265 -26.833 1.00 78.94 107 ASN A N 1
ATOM 815 C CA . ASN A 1 107 ? 22.215 -3.225 -27.402 1.00 78.94 107 ASN A CA 1
ATOM 816 C C . ASN A 1 107 ? 21.530 -4.267 -28.289 1.00 78.94 107 ASN A C 1
ATOM 818 O O . ASN A 1 107 ? 22.029 -4.568 -29.370 1.00 78.94 107 ASN A O 1
ATOM 822 N N . GLU A 1 108 ? 20.397 -4.806 -27.842 1.00 78.69 108 GLU A N 1
ATOM 823 C CA . GLU A 1 108 ? 19.644 -5.830 -28.570 1.00 78.69 108 GLU A CA 1
ATOM 824 C C . GLU A 1 108 ? 19.048 -5.288 -29.877 1.00 78.69 108 GLU A C 1
ATOM 826 O O . GLU A 1 108 ? 19.087 -5.963 -30.902 1.00 78.69 108 GLU A O 1
ATOM 831 N N . VAL A 1 109 ? 18.559 -4.043 -29.872 1.00 72.38 109 VAL A N 1
ATOM 832 C CA . VAL A 1 109 ? 17.937 -3.417 -31.051 1.00 72.38 109 VAL A CA 1
ATOM 833 C C . VAL A 1 109 ? 18.970 -2.909 -32.062 1.00 72.38 109 VAL A C 1
ATOM 835 O O . VAL A 1 109 ? 18.737 -2.981 -33.266 1.00 72.38 109 VAL A O 1
ATOM 838 N N . VAL A 1 110 ? 20.102 -2.372 -31.598 1.00 70.38 110 VAL A N 1
ATOM 839 C CA . VAL A 1 110 ? 21.120 -1.755 -32.471 1.00 70.38 110 VAL A CA 1
ATOM 840 C C . VAL A 1 110 ? 22.192 -2.769 -32.905 1.00 70.38 110 VAL A C 1
ATOM 842 O O . VAL A 1 110 ? 22.884 -2.548 -33.896 1.00 70.38 110 VAL A O 1
ATOM 845 N N . GLY A 1 111 ? 22.337 -3.898 -32.203 1.00 66.75 111 GLY A N 1
ATOM 846 C CA . GLY A 1 111 ? 23.294 -4.966 -32.530 1.00 66.75 111 GLY A CA 1
ATOM 847 C C . GLY A 1 111 ? 24.764 -4.623 -32.246 1.00 66.75 111 GLY A C 1
ATOM 848 O O . GLY A 1 111 ? 25.649 -5.439 -32.499 1.00 66.75 111 GLY A O 1
ATOM 849 N N . VAL A 1 112 ? 25.040 -3.432 -31.707 1.00 66.81 112 VAL A N 1
ATOM 850 C CA . VAL A 1 112 ? 26.362 -2.952 -31.274 1.00 66.81 112 VAL A CA 1
ATOM 851 C C . VAL A 1 112 ? 26.250 -2.258 -29.916 1.00 66.81 112 VAL A C 1
ATOM 853 O O . VAL A 1 112 ? 25.164 -1.842 -29.516 1.00 66.81 112 VAL A O 1
ATOM 856 N N . SER A 1 113 ? 27.377 -2.117 -29.209 1.00 67.62 113 SER A N 1
ATOM 857 C CA . SER A 1 113 ? 27.419 -1.510 -27.871 1.00 67.62 113 SER A CA 1
ATOM 858 C C . SER A 1 113 ? 26.772 -0.116 -27.827 1.00 67.62 113 SER A C 1
ATOM 860 O O . SER A 1 113 ? 27.171 0.810 -28.535 1.00 67.62 113 SER A O 1
ATOM 862 N N . SER A 1 114 ? 25.822 0.054 -26.912 1.00 59.66 114 SER A N 1
ATOM 863 C CA . SER A 1 114 ? 25.017 1.244 -26.648 1.00 59.66 114 SER A CA 1
ATOM 864 C C . SER A 1 114 ? 25.806 2.345 -25.945 1.00 59.66 114 SER A C 1
ATOM 866 O O . SER A 1 114 ? 25.285 3.443 -25.760 1.00 59.66 114 SER A O 1
ATOM 868 N N . SER A 1 115 ? 27.064 2.079 -25.575 1.00 67.75 115 SER A N 1
ATOM 869 C CA . SER A 1 115 ? 27.973 3.018 -24.905 1.00 67.75 115 SER A CA 1
ATOM 870 C C . SER A 1 115 ? 28.182 4.326 -25.675 1.00 67.75 115 SER A C 1
ATOM 872 O O . SER A 1 115 ? 28.509 5.344 -25.073 1.00 67.75 115 SER A O 1
ATOM 874 N N . HIS A 1 116 ? 27.979 4.318 -26.995 1.00 63.09 116 HIS A N 1
ATOM 875 C CA . HIS A 1 116 ? 28.142 5.495 -27.854 1.00 63.09 116 HIS A CA 1
ATOM 876 C C . HIS A 1 116 ? 26.827 6.248 -28.133 1.00 63.09 116 HIS A C 1
ATOM 878 O O . HIS A 1 116 ? 26.860 7.348 -28.682 1.00 63.09 116 HIS A O 1
ATOM 884 N N . PHE A 1 117 ? 25.671 5.711 -27.721 1.00 69.19 117 PHE A N 1
ATOM 885 C CA . PHE A 1 117 ? 24.343 6.254 -28.033 1.00 69.19 117 PHE A CA 1
ATOM 886 C C . PHE A 1 117 ? 23.623 6.798 -26.790 1.00 69.19 117 PHE A C 1
ATOM 888 O O . PHE A 1 117 ? 22.517 6.375 -26.458 1.00 69.19 117 PHE A O 1
ATOM 895 N N . ASN A 1 118 ? 24.228 7.780 -26.113 1.00 70.44 118 ASN A N 1
ATOM 896 C CA . ASN A 1 118 ? 23.692 8.357 -24.870 1.00 70.44 118 ASN A CA 1
ATOM 897 C C . ASN A 1 118 ? 22.258 8.909 -25.006 1.00 70.44 118 ASN A C 1
ATOM 899 O O . ASN A 1 118 ? 21.446 8.754 -24.095 1.00 70.44 118 ASN A O 1
ATOM 903 N N . TYR A 1 119 ? 21.914 9.517 -26.147 1.00 68.50 119 TYR A N 1
ATOM 904 C CA . TYR A 1 119 ? 20.566 10.050 -26.379 1.00 68.50 119 TYR A CA 1
ATOM 905 C C . TYR A 1 119 ? 19.514 8.945 -26.537 1.00 68.50 119 TYR A C 1
ATOM 907 O O . TYR A 1 119 ? 18.454 9.019 -25.918 1.00 68.50 119 TYR A O 1
ATOM 915 N N . THR A 1 120 ? 19.822 7.890 -27.295 1.00 77.06 120 THR A N 1
ATOM 916 C CA . THR A 1 120 ? 18.936 6.727 -27.475 1.00 77.06 120 THR A CA 1
ATOM 917 C C . THR A 1 120 ? 18.790 5.935 -26.177 1.00 77.06 120 THR A C 1
ATOM 919 O O . THR A 1 120 ? 17.698 5.487 -25.842 1.00 77.06 120 THR A O 1
ATOM 922 N N . HIS A 1 121 ? 19.871 5.823 -25.407 1.00 73.62 121 HIS A N 1
ATOM 923 C CA . HIS A 1 121 ? 19.883 5.181 -24.099 1.00 73.62 121 HIS A CA 1
ATOM 924 C C . HIS A 1 121 ? 18.986 5.905 -23.084 1.00 73.62 121 HIS A C 1
ATOM 926 O O . HIS A 1 121 ? 18.097 5.289 -22.498 1.00 73.62 121 HIS A O 1
ATOM 932 N N . ASN A 1 122 ? 19.149 7.222 -22.932 1.00 81.88 122 ASN A N 1
ATOM 933 C CA . ASN A 1 122 ? 18.318 8.018 -22.026 1.00 81.88 122 ASN A CA 1
ATOM 934 C C . ASN A 1 122 ? 16.848 8.039 -22.466 1.00 81.88 122 ASN A C 1
ATOM 936 O O . ASN A 1 122 ? 15.950 7.969 -21.629 1.00 81.88 122 ASN A O 1
ATOM 940 N N . PHE A 1 123 ? 16.586 8.080 -23.773 1.00 80.88 123 PHE A N 1
ATOM 941 C CA . PHE A 1 123 ? 15.229 7.990 -24.302 1.00 80.88 123 PHE A CA 1
ATOM 942 C C . PHE A 1 123 ? 14.584 6.624 -24.026 1.00 80.88 123 PHE A C 1
ATOM 944 O O . PHE A 1 123 ? 13.428 6.568 -23.611 1.00 80.88 123 PHE A O 1
ATOM 951 N N . ALA A 1 124 ? 15.335 5.528 -24.166 1.00 79.94 124 ALA A N 1
ATOM 952 C CA . ALA A 1 124 ? 14.857 4.196 -23.811 1.00 79.94 124 ALA A CA 1
ATOM 953 C C . ALA A 1 124 ? 14.485 4.111 -22.321 1.00 79.94 124 ALA A C 1
ATOM 955 O O . ALA A 1 124 ? 13.423 3.592 -21.992 1.00 79.94 124 ALA A O 1
ATOM 956 N N . ILE A 1 125 ? 15.280 4.695 -21.415 1.00 82.56 125 ILE A N 1
ATOM 957 C CA . ILE A 1 125 ? 14.923 4.770 -19.984 1.00 82.56 125 ILE A CA 1
ATOM 958 C C . ILE A 1 125 ? 13.573 5.467 -19.792 1.00 82.56 125 ILE A C 1
ATOM 960 O O . ILE A 1 125 ? 12.729 4.970 -19.047 1.00 82.56 125 ILE A O 1
ATOM 964 N N . LEU A 1 126 ? 13.348 6.592 -20.480 1.00 84.00 126 LEU A N 1
ATOM 965 C CA . LEU A 1 126 ? 12.090 7.333 -20.383 1.00 84.00 126 LEU A CA 1
ATOM 966 C C . LEU A 1 126 ? 10.894 6.545 -20.934 1.00 84.00 126 LEU A C 1
ATOM 968 O O . LEU A 1 126 ? 9.803 6.636 -20.379 1.00 84.00 126 LEU A O 1
ATOM 972 N N . LEU A 1 127 ? 11.091 5.742 -21.981 1.00 84.56 127 LEU A N 1
ATOM 973 C CA . LEU A 1 127 ? 10.053 4.857 -22.514 1.00 84.56 127 LEU A CA 1
ATOM 974 C C . LEU A 1 127 ? 9.737 3.684 -21.579 1.00 84.56 127 LEU A C 1
ATOM 976 O O . LEU A 1 127 ? 8.582 3.276 -21.483 1.00 84.56 127 LEU A O 1
ATOM 980 N N . PHE A 1 128 ? 10.738 3.155 -20.872 1.00 79.19 128 PHE A N 1
ATOM 981 C CA . PHE A 1 128 ? 10.572 2.032 -19.944 1.00 79.19 128 PHE A CA 1
ATOM 982 C C . PHE A 1 128 ? 10.214 2.451 -18.511 1.00 79.19 128 PHE A C 1
ATOM 984 O O . PHE A 1 128 ? 9.954 1.579 -17.682 1.00 79.19 128 PHE A O 1
ATOM 991 N N . LEU A 1 129 ? 10.138 3.752 -18.208 1.00 78.69 129 LEU A N 1
ATOM 992 C CA . LEU A 1 129 ? 9.708 4.281 -16.904 1.00 78.69 129 LEU A CA 1
ATOM 993 C C . LEU A 1 129 ? 8.399 3.648 -16.388 1.00 78.69 129 LEU A C 1
ATOM 995 O O . LEU A 1 129 ? 8.375 3.235 -15.228 1.00 78.69 129 LEU A O 1
ATOM 999 N N . PRO A 1 130 ? 7.331 3.502 -17.204 1.00 78.56 130 PRO A N 1
ATOM 1000 C CA . PRO A 1 130 ? 6.093 2.855 -16.766 1.00 78.56 130 PRO A CA 1
ATOM 1001 C C . PRO A 1 130 ? 6.294 1.383 -16.382 1.00 78.56 130 PRO A C 1
ATOM 1003 O O . PRO A 1 130 ? 5.789 0.931 -15.355 1.00 78.56 130 PRO A O 1
ATOM 1006 N N . SER A 1 131 ? 7.078 0.640 -17.166 1.00 80.19 131 SER A N 1
ATOM 1007 C CA . SER A 1 131 ? 7.396 -0.765 -16.889 1.00 80.19 131 SER A CA 1
ATOM 1008 C C . SER A 1 131 ? 8.228 -0.911 -15.614 1.00 80.19 131 SER A C 1
ATOM 1010 O O . SER A 1 131 ? 7.956 -1.790 -14.796 1.00 80.19 131 SER A O 1
ATOM 1012 N N . TRP A 1 132 ? 9.188 -0.010 -15.389 1.00 77.81 132 TRP A N 1
ATOM 1013 C CA . TRP A 1 132 ? 9.961 0.040 -14.150 1.00 77.81 132 TRP A CA 1
ATOM 1014 C C . TRP A 1 132 ? 9.100 0.424 -12.943 1.00 77.81 132 TRP A C 1
ATOM 1016 O O . TRP A 1 132 ? 9.276 -0.163 -11.882 1.00 77.81 132 TRP A O 1
ATOM 1026 N N . ALA A 1 133 ? 8.116 1.316 -13.085 1.00 76.31 133 ALA A N 1
ATOM 1027 C CA . ALA A 1 133 ? 7.169 1.636 -12.012 1.00 76.31 133 ALA A CA 1
ATOM 1028 C C . ALA A 1 133 ? 6.308 0.423 -11.598 1.00 76.31 133 ALA A C 1
ATOM 1030 O O . ALA A 1 133 ? 6.055 0.206 -10.407 1.00 76.31 133 ALA A O 1
ATOM 1031 N N . LEU A 1 134 ? 5.902 -0.409 -12.563 1.00 78.19 134 LEU A N 1
ATOM 1032 C CA . LEU A 1 134 ? 5.205 -1.671 -12.293 1.00 78.19 134 LEU A CA 1
ATOM 1033 C C . LEU A 1 134 ? 6.125 -2.697 -11.623 1.00 78.19 134 LEU A C 1
ATOM 1035 O O . LEU A 1 134 ? 5.760 -3.251 -10.584 1.00 78.19 134 LEU A O 1
ATOM 1039 N N . ALA A 1 135 ? 7.333 -2.904 -12.158 1.00 78.31 135 ALA A N 1
ATOM 1040 C CA . ALA A 1 135 ? 8.333 -3.787 -11.555 1.00 78.31 135 ALA A CA 1
ATOM 1041 C C . ALA A 1 135 ? 8.640 -3.376 -10.106 1.00 78.31 135 ALA A C 1
ATOM 1043 O O . ALA A 1 135 ? 8.710 -4.220 -9.213 1.00 78.31 135 ALA A O 1
ATOM 1044 N N . MET A 1 136 ? 8.720 -2.069 -9.853 1.00 77.69 136 MET A N 1
ATOM 1045 C CA . MET A 1 136 ? 8.928 -1.511 -8.524 1.00 77.69 136 MET A CA 1
ATOM 1046 C C . MET A 1 136 ? 7.797 -1.805 -7.557 1.00 77.69 136 MET A C 1
ATOM 1048 O O . MET A 1 136 ? 8.052 -2.144 -6.403 1.00 77.69 136 MET A O 1
ATOM 1052 N N . SER A 1 137 ? 6.557 -1.716 -8.023 1.00 77.69 137 SER A N 1
ATOM 1053 C CA . SER A 1 137 ? 5.390 -2.031 -7.204 1.00 77.69 137 SER A CA 1
ATOM 1054 C C . SER A 1 137 ? 5.367 -3.516 -6.829 1.00 77.69 137 SER A C 1
ATOM 1056 O O . SER A 1 137 ? 5.100 -3.854 -5.679 1.00 77.69 137 SER A O 1
ATOM 1058 N N . ILE A 1 138 ? 5.731 -4.405 -7.759 1.00 80.31 138 ILE A N 1
ATOM 1059 C CA . ILE A 1 138 ? 5.837 -5.850 -7.506 1.00 80.31 138 ILE A CA 1
ATOM 1060 C C . ILE A 1 138 ? 6.942 -6.144 -6.484 1.00 80.31 138 ILE A C 1
ATOM 1062 O O . ILE A 1 138 ? 6.694 -6.832 -5.496 1.00 80.31 138 ILE A O 1
ATOM 1066 N N . ILE A 1 139 ? 8.143 -5.589 -6.672 1.00 78.44 139 ILE A N 1
ATOM 1067 C CA . ILE A 1 139 ? 9.267 -5.781 -5.742 1.00 78.44 139 ILE A CA 1
ATOM 1068 C C . ILE A 1 139 ? 8.925 -5.228 -4.353 1.00 78.44 139 ILE A C 1
ATOM 1070 O O . ILE A 1 139 ? 9.169 -5.896 -3.351 1.00 78.44 139 ILE A O 1
ATOM 1074 N N . ALA A 1 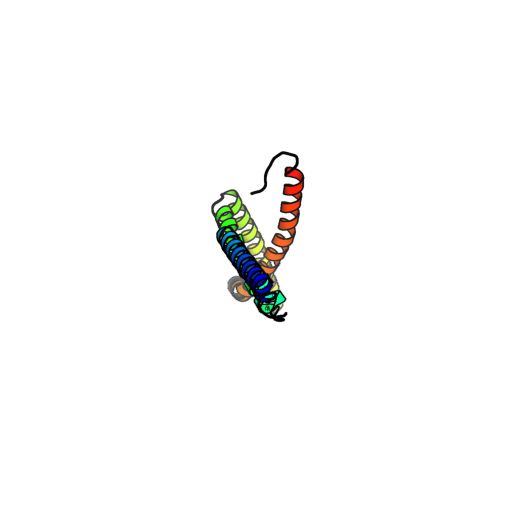140 ? 8.323 -4.039 -4.275 1.00 76.69 140 ALA A N 1
ATOM 1075 C CA . ALA A 1 140 ? 7.913 -3.438 -3.009 1.00 76.69 140 ALA A CA 1
ATOM 1076 C C . ALA A 1 140 ? 6.870 -4.296 -2.277 1.00 76.69 140 ALA A C 1
ATOM 1078 O O . ALA A 1 140 ? 6.994 -4.508 -1.071 1.00 76.69 140 ALA A O 1
ATOM 1079 N N . LEU A 1 141 ? 5.882 -4.839 -2.997 1.00 77.56 141 LEU A N 1
ATOM 1080 C CA . LEU A 1 141 ? 4.887 -5.754 -2.433 1.00 77.56 141 LEU A CA 1
ATOM 1081 C C . LEU A 1 141 ? 5.523 -7.054 -1.920 1.00 77.56 141 LEU A C 1
ATOM 1083 O O . LEU A 1 141 ? 5.162 -7.514 -0.837 1.00 77.56 141 LEU A O 1
ATOM 1087 N N . LEU A 1 142 ? 6.488 -7.621 -2.649 1.00 76.88 142 LEU A N 1
ATOM 1088 C CA . LEU A 1 142 ? 7.226 -8.814 -2.217 1.00 76.88 142 LEU A CA 1
ATOM 1089 C C . LEU A 1 142 ? 8.067 -8.539 -0.965 1.00 76.88 142 LEU A C 1
ATOM 1091 O O . LEU A 1 142 ? 8.043 -9.322 -0.017 1.00 76.88 142 LEU A O 1
ATOM 1095 N N . LEU A 1 143 ? 8.766 -7.404 -0.917 1.00 77.88 143 LEU A N 1
ATOM 1096 C CA . LEU A 1 143 ? 9.544 -7.006 0.257 1.00 77.88 143 LEU A CA 1
ATOM 1097 C C . LEU A 1 143 ? 8.649 -6.763 1.473 1.00 77.88 143 LEU A C 1
ATOM 1099 O O . LEU A 1 143 ? 8.988 -7.201 2.571 1.00 77.88 143 LEU A O 1
ATOM 1103 N N . LEU A 1 144 ? 7.490 -6.126 1.293 1.00 76.69 144 LEU A N 1
ATOM 1104 C CA . LEU A 1 144 ? 6.522 -5.925 2.371 1.00 76.69 144 LEU A CA 1
ATOM 1105 C C . LEU A 1 144 ? 6.030 -7.264 2.938 1.00 76.69 144 LEU A C 1
ATOM 1107 O O . LEU A 1 144 ? 5.958 -7.417 4.157 1.00 76.69 144 LEU A O 1
ATOM 1111 N N . GLN A 1 145 ? 5.757 -8.245 2.072 1.00 75.00 145 GLN A N 1
ATOM 1112 C CA . GLN A 1 145 ? 5.368 -9.598 2.483 1.00 75.00 145 GLN A CA 1
ATOM 1113 C C . GLN A 1 145 ? 6.467 -10.333 3.254 1.00 75.00 145 GLN A C 1
ATOM 1115 O O . GLN A 1 145 ? 6.146 -11.183 4.076 1.00 75.00 145 GLN A O 1
ATOM 1120 N N . ILE A 1 146 ? 7.742 -10.005 3.035 1.00 79.56 146 ILE A N 1
ATOM 1121 C CA . ILE A 1 146 ? 8.864 -10.565 3.800 1.00 79.56 146 ILE A CA 1
ATOM 1122 C C . ILE A 1 146 ? 9.044 -9.818 5.130 1.00 79.56 146 ILE A C 1
ATOM 1124 O O . ILE A 1 146 ? 9.261 -10.438 6.169 1.00 79.56 146 ILE A O 1
ATOM 1128 N N . ILE A 1 147 ? 8.924 -8.489 5.131 1.00 79.00 147 ILE A N 1
ATOM 1129 C CA . ILE A 1 147 ? 9.137 -7.653 6.322 1.00 79.00 147 ILE A CA 1
ATOM 1130 C C . ILE A 1 147 ? 8.020 -7.851 7.355 1.00 79.00 147 ILE A C 1
ATOM 1132 O O . ILE A 1 147 ? 8.309 -7.928 8.548 1.00 79.00 147 ILE A O 1
ATOM 1136 N N . ALA A 1 148 ? 6.760 -7.960 6.926 1.00 78.50 148 ALA A N 1
ATOM 1137 C CA . ALA A 1 148 ? 5.613 -8.121 7.821 1.00 78.50 148 ALA A CA 1
ATOM 1138 C C . ALA A 1 148 ? 5.726 -9.329 8.783 1.00 78.50 148 ALA A C 1
ATOM 1140 O O . ALA A 1 148 ? 5.614 -9.123 9.995 1.00 78.50 148 ALA A O 1
ATOM 1141 N N . PRO A 1 149 ? 5.991 -10.572 8.330 1.00 80.00 149 PRO A N 1
ATOM 1142 C CA . PRO A 1 149 ? 6.143 -11.713 9.230 1.00 80.00 149 PRO A CA 1
ATOM 1143 C C . PRO A 1 149 ? 7.378 -11.585 10.124 1.00 80.00 149 PRO A C 1
ATOM 1145 O O . PRO A 1 149 ? 7.303 -11.945 11.296 1.00 80.00 149 PRO A O 1
ATOM 1148 N N . ILE A 1 150 ? 8.485 -11.020 9.625 1.00 84.25 150 ILE A N 1
ATOM 1149 C CA . ILE A 1 150 ? 9.685 -10.762 10.438 1.00 84.25 150 ILE A CA 1
ATOM 1150 C C . ILE A 1 150 ? 9.356 -9.789 11.572 1.00 84.25 150 ILE A C 1
ATOM 1152 O O . ILE A 1 150 ? 9.722 -10.033 12.720 1.00 84.25 150 ILE A O 1
ATOM 1156 N N . TYR A 1 151 ? 8.626 -8.714 11.273 1.00 80.94 151 TYR A N 1
ATOM 1157 C CA . TYR A 1 151 ? 8.186 -7.746 12.268 1.00 80.94 151 TYR A CA 1
ATOM 1158 C C . TYR A 1 151 ? 7.323 -8.406 13.350 1.00 80.94 151 TYR A C 1
ATOM 1160 O O . TYR A 1 151 ? 7.619 -8.261 14.536 1.00 80.94 151 TYR A O 1
ATOM 1168 N N . PHE A 1 152 ? 6.315 -9.196 12.966 1.00 78.50 152 PHE A N 1
ATOM 1169 C CA . PHE A 1 152 ? 5.483 -9.929 13.926 1.00 78.50 152 PHE A CA 1
ATOM 1170 C C . PHE A 1 152 ? 6.285 -10.934 14.759 1.00 78.50 152 PHE A C 1
ATOM 1172 O O . PHE A 1 152 ? 6.054 -11.056 15.963 1.00 78.50 152 PHE A O 1
ATOM 1179 N N . PHE A 1 153 ? 7.245 -11.626 14.147 1.00 82.69 153 PHE A N 1
ATOM 1180 C CA . PHE A 1 153 ? 8.101 -12.590 14.831 1.00 82.69 153 PHE A CA 1
ATOM 1181 C C . PHE A 1 153 ? 9.021 -11.916 15.859 1.00 82.69 153 PHE A C 1
ATOM 1183 O O . PHE A 1 153 ? 9.120 -12.368 16.999 1.00 82.69 153 PHE A O 1
ATOM 1190 N N . LEU A 1 154 ? 9.631 -10.782 15.503 1.00 83.62 154 LEU A N 1
ATOM 1191 C CA . LEU A 1 154 ? 10.421 -9.971 16.432 1.00 83.62 154 LEU A CA 1
ATOM 1192 C C . LEU A 1 154 ? 9.569 -9.453 17.592 1.00 83.62 154 LEU A C 1
ATOM 1194 O O . LEU A 1 154 ? 10.011 -9.474 18.737 1.00 83.62 154 LEU A O 1
ATOM 1198 N N . LEU A 1 155 ? 8.335 -9.037 17.316 1.00 81.50 155 LEU A N 1
ATOM 1199 C CA . LEU A 1 155 ? 7.398 -8.552 18.327 1.00 81.50 155 LEU A CA 1
ATOM 1200 C C . LEU A 1 155 ? 6.979 -9.674 19.290 1.00 81.50 155 LEU A C 1
ATOM 1202 O O . LEU A 1 155 ? 6.881 -9.440 20.493 1.00 81.50 155 LEU A O 1
ATOM 1206 N N . LEU A 1 156 ? 6.810 -10.905 18.792 1.00 82.06 156 LEU A N 1
ATOM 1207 C CA . LEU A 1 156 ? 6.565 -12.097 19.610 1.00 82.06 156 LEU A CA 1
ATOM 1208 C C . LEU A 1 156 ? 7.729 -12.368 20.578 1.00 82.06 156 LEU A C 1
ATOM 1210 O O . LEU A 1 156 ? 7.485 -12.619 21.757 1.00 82.06 156 LEU A O 1
ATOM 1214 N N . ILE A 1 157 ? 8.974 -12.273 20.098 1.00 84.00 157 ILE A N 1
ATOM 1215 C CA . ILE A 1 157 ? 10.187 -12.451 20.914 1.00 84.00 157 ILE A CA 1
ATOM 1216 C C . ILE A 1 157 ? 10.389 -11.288 21.887 1.00 84.00 157 ILE A C 1
ATOM 1218 O O . ILE A 1 157 ? 10.855 -11.498 23.000 1.00 84.00 157 ILE A O 1
ATOM 1222 N N . ALA A 1 158 ? 10.028 -10.065 21.505 1.00 81.19 158 ALA A N 1
ATOM 1223 C CA . ALA A 1 158 ? 10.164 -8.879 22.347 1.00 81.19 158 ALA A CA 1
ATOM 1224 C C . ALA A 1 158 ? 9.101 -8.813 23.462 1.00 81.19 158 ALA A C 1
ATOM 1226 O O . ALA A 1 158 ? 9.323 -8.198 24.508 1.00 81.19 158 ALA A O 1
ATOM 1227 N N . ARG A 1 159 ? 7.959 -9.485 23.272 1.00 73.50 159 ARG A N 1
ATOM 1228 C CA . ARG A 1 159 ? 6.845 -9.539 24.228 1.00 73.50 159 ARG A CA 1
ATOM 1229 C C . ARG A 1 159 ? 7.216 -10.081 25.621 1.00 73.50 159 ARG A C 1
ATOM 1231 O O . ARG A 1 159 ? 6.799 -9.447 26.592 1.00 73.50 159 ARG A O 1
ATOM 1238 N N . PRO A 1 160 ? 7.986 -11.179 25.785 1.00 77.56 160 PRO A N 1
ATOM 1239 C CA . PRO A 1 160 ? 8.461 -11.625 27.100 1.00 77.56 160 PRO A CA 1
ATOM 1240 C C . PRO A 1 160 ? 9.411 -10.632 27.791 1.00 77.56 160 PRO A C 1
ATOM 1242 O O . PRO A 1 160 ? 9.536 -10.680 29.009 1.00 77.56 160 PRO A O 1
ATOM 1245 N N . PHE A 1 161 ? 10.020 -9.693 27.060 1.00 78.88 161 PHE A N 1
ATOM 1246 C CA . PHE A 1 161 ? 10.872 -8.637 27.624 1.00 78.88 161 PHE A CA 1
ATOM 1247 C C . PHE A 1 161 ? 10.099 -7.359 27.995 1.00 78.88 161 PHE A C 1
ATOM 1249 O O . PHE A 1 161 ? 10.699 -6.331 28.295 1.00 78.88 161 PHE A O 1
ATOM 1256 N N . GLY A 1 162 ? 8.761 -7.393 27.977 1.00 73.88 162 GLY A N 1
ATOM 1257 C CA . GLY A 1 162 ? 7.917 -6.260 28.375 1.00 73.88 162 GLY A CA 1
ATOM 1258 C C . GLY A 1 162 ? 7.823 -5.137 27.337 1.00 73.88 162 GLY A C 1
ATOM 1259 O O . GLY A 1 162 ? 7.166 -4.126 27.587 1.00 73.88 162 GLY A O 1
ATOM 1260 N N . ILE A 1 163 ? 8.422 -5.319 26.159 1.00 67.06 163 ILE A N 1
ATOM 1261 C CA . ILE A 1 163 ? 8.333 -4.370 25.051 1.00 67.06 163 ILE A CA 1
ATOM 1262 C C . ILE A 1 163 ? 6.975 -4.586 24.381 1.00 67.06 163 ILE A C 1
ATOM 1264 O O . ILE A 1 163 ? 6.740 -5.587 23.702 1.00 67.06 163 ILE A O 1
ATOM 1268 N N . LYS A 1 164 ? 6.040 -3.662 24.609 1.00 57.41 164 LYS A N 1
ATOM 1269 C CA . LYS A 1 164 ? 4.761 -3.658 23.895 1.00 57.41 164 LYS A CA 1
ATOM 1270 C C . LYS A 1 164 ? 4.996 -3.059 22.512 1.00 57.41 164 LYS A C 1
ATOM 1272 O O . LYS A 1 164 ? 5.520 -1.953 22.404 1.00 57.41 164 LYS A O 1
ATOM 1277 N N . GLY A 1 165 ? 4.641 -3.823 21.482 1.00 58.22 165 GLY A N 1
ATOM 1278 C CA . GLY A 1 165 ? 4.615 -3.336 20.107 1.00 58.22 165 GLY A CA 1
ATOM 1279 C C . GLY A 1 165 ? 3.745 -2.088 19.973 1.00 58.22 165 GLY A C 1
ATOM 1280 O O . GLY A 1 165 ? 2.777 -1.932 20.721 1.00 58.22 165 GLY A O 1
ATOM 1281 N N . PHE A 1 166 ? 4.142 -1.214 19.051 1.00 45.16 166 PHE A N 1
ATOM 1282 C CA . PHE A 1 166 ? 3.393 -0.020 18.664 1.00 45.16 166 PHE A CA 1
ATOM 1283 C C . PHE A 1 166 ? 2.152 -0.365 17.844 1.00 45.16 166 PHE A C 1
ATOM 1285 O O . PHE A 1 166 ? 2.212 -1.357 17.085 1.00 45.16 166 PHE A O 1
#

Radius of gyration: 28.81 Å; chains: 1; bounding box: 89×32×63 Å

Secondary structure (DSSP, 8-state):
--STTTHHHHHHHHHHHHHHHHHHHHHHHHHHHHS-HHHHHHHHHHHHHHH---HHHHHHHHHHHHHHHHHHHHHHHHHSHHHHHHHHHHHHHHHHHHHHHHHHHHHHHHSS-GGG-HHHHHHHHHHHHHHHHHHHHHHHHHHHHHHHHHHHHHHHHHGGGT----

Foldseek 3Di:
DDDVVVVVVVVVVVVVVVVVVVVVVVVVVVVVVPDDPLRVLLVVLVVCVVVDPDVPVSVVSNVVSVCVVCVVVLVVLCPDPVSVVVVVVVVVVLVVVLLVVLQVVCCVVVVDGCPVVVPSSVVSSVVCVVVSVVVVVVVVVVVCVVVVVVVVVVQVVCVVVVDHDD